Protein AF-A0A1J8Q968-F1 (afdb_monomer_lite)

Structure (mmCIF, N/CA/C/O backbone):
data_AF-A0A1J8Q968-F1
#
_entry.id   AF-A0A1J8Q968-F1
#
loop_
_atom_site.group_PDB
_atom_site.id
_atom_site.type_symbol
_atom_site.label_atom_id
_atom_site.label_alt_id
_atom_site.label_comp_id
_atom_site.label_asym_id
_atom_site.label_entity_id
_atom_site.label_seq_id
_atom_site.pdbx_PDB_ins_code
_atom_site.Cartn_x
_atom_site.Cartn_y
_atom_site.Cartn_z
_atom_site.occupancy
_atom_site.B_iso_or_equiv
_atom_site.auth_seq_id
_atom_site.auth_comp_id
_atom_site.auth_asym_id
_atom_site.auth_atom_id
_atom_site.pdbx_PDB_model_num
ATOM 1 N N . MET A 1 1 ? -2.334 -12.595 9.031 1.00 35.09 1 MET A N 1
ATOM 2 C CA . MET A 1 1 ? -1.767 -11.241 8.891 1.00 35.09 1 MET A CA 1
ATOM 3 C C . MET A 1 1 ? -2.302 -10.423 10.054 1.00 35.09 1 MET A C 1
ATOM 5 O O . MET A 1 1 ? -3.489 -10.132 10.058 1.00 35.09 1 MET A O 1
ATOM 9 N N . TRP A 1 2 ? -1.496 -10.168 11.082 1.00 31.02 2 TRP A N 1
ATOM 10 C CA . TRP A 1 2 ? -1.903 -9.333 12.215 1.00 31.02 2 TRP A CA 1
ATOM 11 C C . TRP A 1 2 ? -1.299 -7.950 11.986 1.00 31.02 2 TRP A C 1
ATOM 13 O O . TRP A 1 2 ? -0.081 -7.804 12.049 1.00 31.02 2 TRP A O 1
ATOM 23 N N . PHE A 1 3 ? -2.126 -6.964 11.636 1.00 46.78 3 PHE A N 1
ATOM 24 C CA . PHE A 1 3 ? -1.681 -5.576 11.543 1.00 46.78 3 PHE A CA 1
ATOM 25 C C . PHE A 1 3 ? -1.546 -5.032 12.967 1.00 46.78 3 PHE A C 1
ATOM 27 O O . PHE A 1 3 ? -2.522 -4.605 13.574 1.00 46.78 3 PHE A O 1
ATOM 34 N N . LEU A 1 4 ? -0.340 -5.102 13.527 1.00 46.38 4 LEU A N 1
ATOM 35 C CA . LEU A 1 4 ? 0.026 -4.298 14.689 1.00 46.38 4 LEU A CA 1
ATOM 36 C C . LEU A 1 4 ? 0.323 -2.885 14.173 1.00 46.38 4 LEU A C 1
ATOM 38 O O . LEU A 1 4 ? 1.450 -2.610 13.767 1.00 46.38 4 LEU A O 1
ATOM 42 N N . SER A 1 5 ? -0.681 -2.008 14.115 1.00 58.97 5 SER A N 1
ATOM 43 C CA . SER A 1 5 ? -0.432 -0.587 13.861 1.00 58.97 5 SER A CA 1
ATOM 44 C C . SER A 1 5 ? -0.084 0.103 15.177 1.00 58.97 5 SER A C 1
ATOM 46 O O . SER A 1 5 ? -0.842 0.047 16.144 1.00 58.97 5 SER A O 1
ATOM 48 N N . GLN A 1 6 ? 1.086 0.730 15.220 1.00 69.00 6 GLN A N 1
ATOM 49 C CA . GLN A 1 6 ? 1.467 1.625 16.307 1.00 69.00 6 GLN A CA 1
ATOM 50 C C . GLN A 1 6 ? 0.648 2.923 16.212 1.00 69.00 6 GLN A C 1
ATOM 52 O O . GLN A 1 6 ? 0.210 3.287 15.121 1.00 69.00 6 GLN A O 1
ATOM 57 N N . ILE A 1 7 ? 0.446 3.615 17.337 1.00 71.38 7 ILE A N 1
ATOM 58 C CA . ILE A 1 7 ? -0.270 4.899 17.354 1.00 71.38 7 ILE A CA 1
ATOM 59 C C . ILE A 1 7 ? 0.424 5.878 16.398 1.00 71.38 7 ILE A C 1
ATOM 61 O O . ILE A 1 7 ? 1.634 6.088 16.513 1.00 71.38 7 ILE A O 1
ATOM 65 N N . GLY A 1 8 ? -0.336 6.450 15.459 1.00 67.25 8 GLY A N 1
ATOM 66 C CA . GLY A 1 8 ? 0.175 7.370 14.434 1.00 67.25 8 GLY A CA 1
ATOM 67 C C . GLY A 1 8 ? 0.951 6.701 13.293 1.00 67.25 8 GLY A C 1
ATOM 68 O O . GLY A 1 8 ? 1.724 7.364 12.602 1.00 67.25 8 GLY A O 1
ATOM 69 N N . ALA A 1 9 ? 0.804 5.388 13.100 1.00 76.50 9 ALA A N 1
ATOM 70 C CA . ALA A 1 9 ? 1.413 4.700 11.969 1.00 76.50 9 ALA A CA 1
ATOM 71 C C . ALA A 1 9 ? 0.759 5.113 10.640 1.00 76.50 9 ALA A C 1
ATOM 73 O O . ALA A 1 9 ? -0.461 5.225 10.540 1.00 76.50 9 ALA A O 1
ATOM 74 N N . ILE A 1 10 ? 1.580 5.243 9.594 1.00 76.69 10 ILE A N 1
ATOM 75 C CA . ILE A 1 10 ? 1.104 5.335 8.211 1.00 76.69 10 ILE A CA 1
ATOM 76 C C . ILE A 1 10 ? 1.103 3.928 7.615 1.00 76.69 10 ILE A C 1
ATOM 78 O O . ILE A 1 10 ? 2.142 3.264 7.563 1.00 76.69 10 ILE A O 1
ATOM 82 N N . VAL A 1 11 ? -0.051 3.480 7.129 1.00 78.69 11 VAL A N 1
ATOM 83 C CA . VAL A 1 11 ? -0.184 2.243 6.356 1.00 78.69 11 VAL A C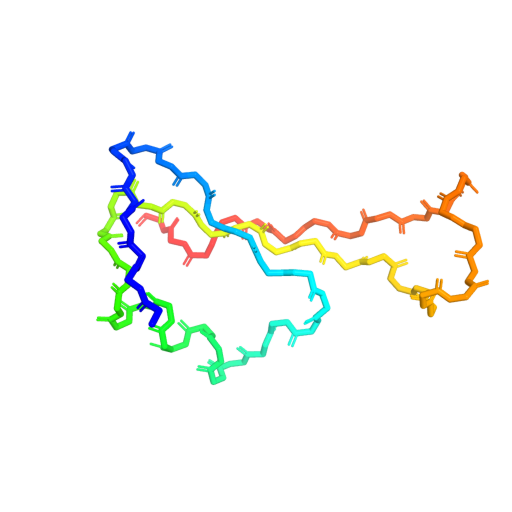A 1
ATOM 84 C C . VAL A 1 11 ? -0.248 2.585 4.874 1.00 78.69 11 VAL A C 1
ATOM 86 O O . VAL A 1 11 ? -0.962 3.484 4.438 1.00 78.69 11 VAL A O 1
ATOM 89 N N . SER A 1 12 ? 0.513 1.852 4.070 1.00 73.88 12 SER A N 1
ATOM 90 C CA . SER A 1 12 ? 0.558 2.056 2.631 1.00 73.88 12 SER A CA 1
ATOM 91 C C . S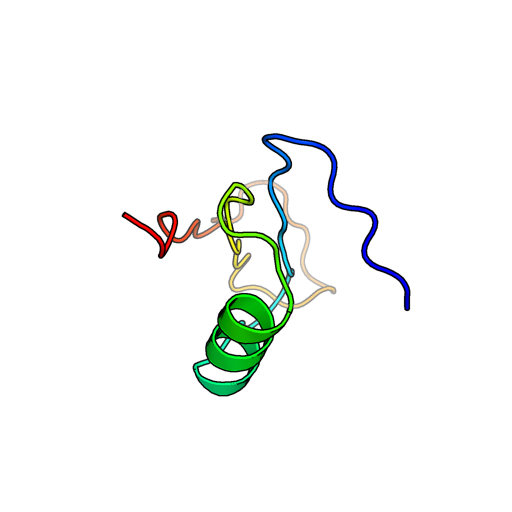ER A 1 12 ? 0.561 0.722 1.900 1.00 73.88 12 SER A C 1
ATOM 93 O O . SER A 1 12 ? 1.243 -0.219 2.304 1.00 73.88 12 SER A O 1
ATOM 95 N N . GLY A 1 13 ? -0.221 0.643 0.827 1.00 67.06 13 GLY A N 1
ATOM 96 C CA . GLY A 1 13 ? -0.187 -0.452 -0.132 1.00 67.06 13 GLY A CA 1
ATOM 97 C C . GLY A 1 13 ? 0.331 0.074 -1.462 1.00 67.06 13 GLY A C 1
ATOM 98 O O . GLY A 1 13 ? -0.186 1.066 -1.976 1.00 67.06 13 GLY A O 1
ATOM 99 N N . GLN A 1 14 ? 1.350 -0.577 -2.021 1.00 60.84 14 GLN A N 1
ATOM 100 C CA . GLN A 1 14 ? 1.832 -0.253 -3.358 1.00 60.84 14 GLN A CA 1
ATOM 101 C C . GLN A 1 14 ? 1.010 -1.025 -4.396 1.00 60.84 14 GLN A C 1
ATOM 103 O O . GLN A 1 14 ? 0.759 -2.216 -4.231 1.00 60.84 14 GLN A O 1
ATOM 108 N N . THR A 1 15 ? 0.653 -0.333 -5.481 1.00 59.09 15 THR A N 1
ATOM 109 C CA . THR A 1 15 ? -0.167 -0.781 -6.625 1.00 59.09 15 THR A CA 1
ATOM 110 C C . THR A 1 15 ? -1.675 -0.885 -6.357 1.00 59.09 15 THR A C 1
ATOM 112 O O . THR A 1 15 ? -2.159 -1.704 -5.589 1.00 59.09 15 THR A O 1
ATOM 115 N N . SER A 1 16 ? -2.409 -0.010 -7.054 1.00 60.06 16 SER A N 1
ATOM 116 C CA . SER A 1 16 ? -3.860 -0.035 -7.280 1.00 60.06 16 SER A CA 1
ATOM 117 C C . SER A 1 16 ? -4.758 -0.325 -6.064 1.00 60.06 16 SER A C 1
ATOM 119 O O . SER A 1 16 ? -5.575 -1.241 -6.122 1.00 60.06 16 SER A O 1
ATOM 121 N N . VAL A 1 17 ? -4.679 0.495 -5.008 1.00 66.88 17 VAL A N 1
ATOM 122 C CA . VAL A 1 17 ? -5.726 0.536 -3.968 1.00 66.88 17 VAL A CA 1
ATOM 123 C C . VAL A 1 17 ? -7.022 1.039 -4.610 1.00 66.88 17 VAL A C 1
ATOM 125 O O . VAL A 1 17 ? -7.082 2.180 -5.070 1.00 66.88 17 VAL A O 1
ATOM 128 N N . LYS A 1 18 ? -8.041 0.182 -4.699 1.00 73.94 18 LYS A N 1
ATOM 129 C CA . LYS A 1 18 ? -9.363 0.511 -5.245 1.00 73.94 18 LYS A CA 1
ATOM 130 C C . LYS A 1 18 ? -10.368 0.613 -4.096 1.00 73.94 18 LYS A C 1
ATOM 132 O O . LYS A 1 18 ? -10.029 0.452 -2.924 1.00 73.94 18 LYS A O 1
ATOM 137 N N . ALA A 1 19 ? -11.620 0.905 -4.443 1.00 78.31 19 ALA A N 1
ATOM 138 C CA . ALA A 1 19 ? -12.706 1.003 -3.470 1.00 78.31 19 ALA A CA 1
ATOM 139 C C . ALA A 1 19 ? -12.790 -0.212 -2.513 1.00 78.31 19 ALA A C 1
ATOM 141 O O . ALA A 1 19 ? -12.864 0.018 -1.311 1.00 78.31 19 ALA A O 1
ATOM 142 N N . PRO A 1 20 ? -12.656 -1.477 -2.969 1.00 81.50 20 PRO A N 1
ATOM 143 C CA . PRO A 1 20 ? -12.725 -2.623 -2.061 1.00 81.50 20 PRO A CA 1
ATOM 144 C C . PRO A 1 20 ? -11.590 -2.662 -1.032 1.00 81.50 20 PRO A C 1
ATOM 146 O O . PRO A 1 20 ? -11.830 -2.969 0.134 1.00 81.50 20 PRO A O 1
ATOM 149 N N . GLU A 1 21 ? -10.351 -2.349 -1.425 1.00 78.25 21 GLU A N 1
ATOM 150 C CA . GLU A 1 21 ? -9.231 -2.287 -0.482 1.00 78.25 21 GLU A CA 1
ATOM 151 C C . GLU A 1 21 ? -9.407 -1.135 0.513 1.00 78.25 21 GLU A C 1
ATOM 153 O O . GLU A 1 21 ? -9.115 -1.303 1.697 1.00 78.25 21 GLU A O 1
ATOM 158 N N . LYS A 1 22 ? -9.948 0.005 0.061 1.00 77.50 22 LYS A N 1
ATOM 159 C CA . LYS A 1 22 ? -10.293 1.132 0.934 1.00 77.50 22 LYS A CA 1
ATOM 160 C C . LYS A 1 22 ? -11.307 0.720 2.007 1.00 77.50 22 LYS A C 1
ATOM 162 O O . LYS A 1 22 ? -11.054 0.963 3.184 1.00 77.50 22 LYS A O 1
ATOM 167 N N . ASP A 1 23 ? -12.390 0.046 1.628 1.00 82.81 23 ASP A N 1
ATOM 168 C CA . ASP A 1 23 ? -13.439 -0.390 2.562 1.00 82.81 23 ASP A CA 1
ATOM 169 C C . ASP A 1 23 ? -12.896 -1.370 3.617 1.00 82.81 23 ASP A C 1
ATOM 171 O O . ASP A 1 23 ? -13.258 -1.328 4.795 1.00 82.81 23 ASP A O 1
ATOM 175 N N . VAL A 1 24 ? -11.979 -2.253 3.210 1.00 83.19 24 VAL A N 1
ATOM 176 C CA . VAL A 1 24 ? -11.291 -3.176 4.121 1.00 83.19 24 VAL A CA 1
ATOM 177 C C . VAL A 1 24 ? -10.386 -2.402 5.078 1.00 83.19 24 VAL A C 1
ATOM 179 O O . VAL A 1 24 ? -10.420 -2.652 6.283 1.00 83.19 24 VAL A O 1
ATOM 182 N N . PHE A 1 25 ? -9.608 -1.438 4.590 1.00 81.06 25 PHE A N 1
ATOM 183 C CA . PHE A 1 25 ? -8.789 -0.609 5.468 1.00 81.06 25 PHE A CA 1
ATOM 184 C C . PHE A 1 25 ? -9.637 0.179 6.466 1.00 81.06 25 PHE A C 1
ATOM 186 O O . PHE A 1 25 ? -9.308 0.199 7.648 1.00 81.06 25 PHE A O 1
ATOM 193 N N . GLU A 1 26 ? -10.764 0.745 6.039 1.00 80.69 26 GLU A N 1
ATOM 194 C CA . GLU A 1 26 ? -11.680 1.444 6.941 1.00 80.69 26 GLU A CA 1
ATOM 195 C C . GLU A 1 26 ? -12.260 0.526 8.020 1.00 80.69 26 GLU A C 1
ATOM 197 O O . GLU A 1 26 ? -12.393 0.946 9.169 1.00 80.69 26 GLU A O 1
ATOM 202 N N . LYS A 1 27 ? -12.562 -0.729 7.671 1.00 85.56 27 LYS A N 1
ATOM 203 C CA . LYS A 1 27 ? -13.143 -1.712 8.590 1.00 85.56 27 LYS A CA 1
ATOM 204 C C . LYS A 1 27 ? -12.145 -2.283 9.598 1.00 85.56 27 LYS A C 1
ATOM 206 O O . LYS A 1 27 ? -12.546 -2.616 10.712 1.00 85.56 27 LYS A O 1
ATOM 211 N N . TYR A 1 28 ? -10.887 -2.472 9.200 1.00 85.31 28 TYR A N 1
ATOM 212 C CA . TYR A 1 28 ? -9.915 -3.239 9.988 1.00 85.31 28 TYR A CA 1
ATOM 213 C C . TYR A 1 28 ? -8.759 -2.410 10.553 1.00 85.31 28 TYR A C 1
ATOM 215 O O . TYR A 1 28 ? -8.120 -2.877 11.497 1.00 85.31 28 TYR A O 1
ATOM 223 N N . LEU A 1 29 ? -8.474 -1.216 10.020 1.00 82.38 29 LEU A N 1
ATOM 224 C CA . LEU A 1 29 ? -7.437 -0.348 10.578 1.00 82.38 29 LEU A CA 1
ATOM 225 C C . LEU A 1 29 ? -8.012 0.578 11.659 1.00 82.38 29 LEU A C 1
ATOM 227 O O . LEU A 1 29 ? -9.049 1.216 11.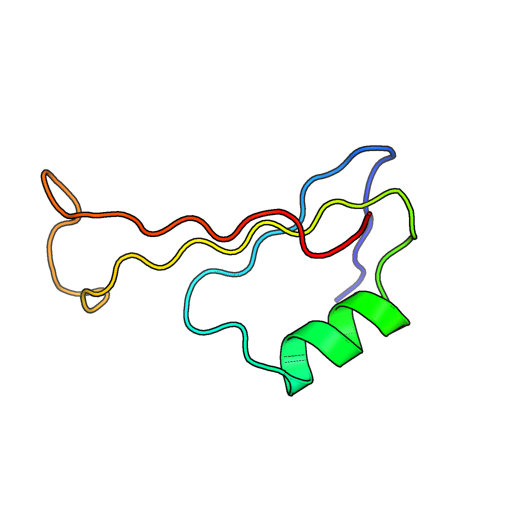427 1.00 82.38 29 LEU A O 1
ATOM 231 N N . PRO A 1 30 ? -7.314 0.710 12.803 1.00 83.88 30 PRO A N 1
ATOM 232 C CA . PRO A 1 30 ? -7.626 1.701 13.831 1.00 83.88 30 PRO A CA 1
ATOM 233 C C . PRO A 1 30 ? -7.759 3.117 13.262 1.00 83.88 30 PRO A C 1
ATOM 235 O O . PRO A 1 30 ? -7.156 3.431 12.237 1.00 83.88 30 PRO A O 1
ATOM 238 N N . GLN A 1 31 ? -8.582 3.964 13.888 1.00 81.56 31 GLN A N 1
ATOM 239 C CA . GLN A 1 31 ? -8.900 5.310 13.379 1.00 81.56 31 GLN A CA 1
ATOM 240 C C . GLN A 1 31 ? -7.692 6.254 13.327 1.00 81.56 31 GLN A C 1
ATOM 242 O O . GLN A 1 31 ? -7.658 7.140 12.484 1.00 81.56 31 GLN A O 1
ATOM 247 N N . ASP A 1 32 ? -6.702 6.033 14.183 1.00 80.19 32 ASP A N 1
ATOM 248 C CA . ASP A 1 32 ? -5.459 6.798 14.315 1.00 80.19 32 ASP A CA 1
ATOM 249 C C . ASP A 1 32 ? -4.367 6.389 13.311 1.00 80.19 32 ASP A C 1
ATOM 251 O O . ASP A 1 32 ? -3.204 6.763 13.461 1.00 80.19 32 ASP A O 1
ATOM 255 N N . VAL A 1 33 ? -4.736 5.599 12.301 1.00 81.06 33 VAL A N 1
ATOM 256 C CA . VAL A 1 33 ? -3.855 5.160 11.221 1.00 81.06 33 VAL A CA 1
ATOM 257 C C . VAL A 1 33 ? -4.187 5.923 9.949 1.00 81.06 33 VAL A C 1
ATOM 259 O O . VAL A 1 33 ? -5.295 5.807 9.408 1.00 81.06 33 VAL A O 1
ATOM 262 N N . ASP A 1 34 ? -3.188 6.644 9.448 1.00 82.62 34 ASP A N 1
ATOM 263 C CA . ASP A 1 34 ? -3.239 7.305 8.151 1.00 82.62 34 ASP A CA 1
ATOM 264 C C . ASP A 1 34 ? -2.962 6.304 7.036 1.00 82.62 34 ASP A C 1
ATOM 266 O O . ASP A 1 34 ? -2.073 5.455 7.138 1.00 82.62 34 ASP A O 1
ATOM 270 N N . ILE A 1 35 ? -3.706 6.414 5.937 1.00 81.00 35 ILE A N 1
ATOM 271 C CA . ILE A 1 35 ? -3.537 5.523 4.791 1.00 81.00 35 ILE A CA 1
ATOM 272 C C . ILE A 1 35 ? -3.146 6.345 3.570 1.00 81.00 35 ILE A C 1
ATOM 274 O O . ILE A 1 35 ? -3.939 7.136 3.059 1.00 81.00 35 ILE A O 1
ATOM 278 N N . VAL A 1 36 ? -1.912 6.146 3.102 1.00 83.25 36 VAL A N 1
ATOM 279 C CA . VAL A 1 36 ? -1.294 6.956 2.040 1.00 83.25 36 VAL A CA 1
ATOM 280 C C . VAL A 1 36 ? -0.769 6.040 0.931 1.00 83.25 36 VAL A C 1
ATOM 282 O O . VAL A 1 36 ? 0.374 5.583 0.999 1.00 83.25 36 VAL A O 1
ATOM 285 N N . PRO A 1 37 ? -1.587 5.703 -0.082 1.00 78.25 37 PRO A N 1
ATOM 286 C CA . PRO A 1 37 ? -1.174 4.810 -1.161 1.00 78.25 37 PRO A CA 1
ATOM 287 C C . PRO A 1 37 ? -0.413 5.552 -2.283 1.00 78.25 37 PRO A C 1
ATOM 289 O O . PRO A 1 37 ? -0.965 6.485 -2.885 1.00 78.25 37 PRO A O 1
ATOM 292 N N . PRO A 1 38 ? 0.826 5.132 -2.615 1.00 82.19 38 PRO A N 1
ATOM 293 C CA . PRO A 1 38 ? 1.570 5.620 -3.764 1.00 82.19 38 PRO A CA 1
ATOM 294 C C . PRO A 1 38 ? 1.355 4.735 -5.004 1.00 82.19 38 PRO A C 1
ATOM 296 O O . PRO A 1 38 ? 1.181 3.515 -4.916 1.00 82.19 38 PRO A O 1
ATOM 299 N N . HIS A 1 39 ? 1.432 5.337 -6.190 1.00 85.50 39 HIS A N 1
ATOM 300 C CA . HIS A 1 39 ? 1.317 4.643 -7.467 1.00 85.50 39 HIS A CA 1
ATOM 301 C C . HIS A 1 39 ? 2.426 5.078 -8.443 1.00 85.50 39 HIS A C 1
ATOM 303 O O . HIS A 1 39 ? 2.390 6.205 -8.937 1.00 85.50 39 HIS A O 1
ATOM 309 N N . PRO A 1 40 ? 3.397 4.200 -8.763 1.00 81.06 40 PRO A N 1
ATOM 310 C CA . PRO A 1 40 ? 4.527 4.543 -9.634 1.00 81.06 40 PRO A CA 1
ATOM 311 C C . PRO A 1 40 ? 4.164 4.640 -11.129 1.00 81.06 40 PRO A C 1
ATOM 313 O O . PRO A 1 40 ? 4.991 5.033 -11.934 1.00 81.06 40 PRO A O 1
ATOM 316 N N . LEU A 1 41 ? 2.936 4.273 -11.529 1.00 85.50 41 LEU A N 1
ATOM 317 C CA . LEU A 1 41 ? 2.424 4.326 -12.921 1.00 85.50 41 LEU A CA 1
ATOM 318 C C . LEU A 1 41 ? 3.281 3.593 -13.978 1.00 85.50 41 LEU A C 1
ATOM 320 O O . LEU A 1 41 ? 2.979 3.658 -15.166 1.00 85.50 41 LEU A O 1
ATOM 324 N N . HIS A 1 42 ? 4.288 2.837 -13.555 1.00 86.06 42 HIS A N 1
ATOM 325 C CA . HIS A 1 42 ? 5.105 1.971 -14.388 1.00 86.06 42 HIS A CA 1
ATOM 326 C C . HIS A 1 42 ? 5.088 0.542 -13.839 1.00 86.06 42 HIS A C 1
ATOM 328 O O . HIS A 1 42 ? 4.751 0.301 -12.676 1.00 86.06 42 HIS A O 1
ATOM 334 N N . SER A 1 43 ? 5.423 -0.429 -14.690 1.00 82.94 43 SER A N 1
ATOM 335 C CA . SER A 1 43 ? 5.515 -1.827 -14.271 1.00 82.94 43 SER A CA 1
ATOM 336 C C . SER A 1 43 ? 6.704 -2.042 -13.321 1.00 82.94 43 SER A C 1
ATOM 338 O O . SER A 1 43 ? 7.650 -1.248 -13.325 1.00 82.94 43 SER A O 1
ATOM 340 N N . PRO A 1 44 ? 6.716 -3.147 -12.550 1.00 83.25 44 PRO A N 1
ATOM 341 C CA . PRO A 1 44 ? 7.833 -3.486 -11.659 1.00 83.25 44 PRO A CA 1
ATOM 342 C C . PRO A 1 44 ? 9.171 -3.698 -12.382 1.00 83.25 44 PRO A C 1
ATOM 344 O O . PRO A 1 44 ? 10.220 -3.719 -11.753 1.00 83.25 44 PRO A O 1
ATOM 347 N N . THR A 1 45 ? 9.131 -3.894 -13.702 1.00 88.75 45 THR A N 1
ATOM 348 C CA . THR A 1 45 ? 10.302 -4.139 -14.552 1.00 88.75 45 THR A CA 1
ATOM 349 C C . THR A 1 45 ? 10.954 -2.858 -15.078 1.00 88.75 45 THR A C 1
ATOM 351 O O . THR A 1 45 ? 12.010 -2.935 -15.702 1.00 88.75 45 THR A O 1
ATOM 354 N N . VAL A 1 46 ? 10.334 -1.692 -14.871 1.00 88.56 46 VAL A N 1
ATOM 355 C CA . VAL A 1 46 ? 10.858 -0.383 -15.286 1.00 88.56 46 VAL A CA 1
ATOM 356 C C . VAL A 1 46 ? 11.617 0.247 -14.119 1.00 88.56 46 VAL A C 1
ATOM 358 O O . VAL A 1 46 ? 11.137 0.222 -12.986 1.00 88.56 46 VAL A O 1
ATOM 361 N N . SER A 1 47 ? 12.797 0.816 -14.395 1.00 90.75 47 SER A N 1
ATOM 362 C CA . SER A 1 47 ? 13.563 1.564 -13.390 1.00 90.75 47 SER A CA 1
ATOM 363 C C . SER A 1 47 ? 12.746 2.742 -12.863 1.00 90.75 47 SER A C 1
ATOM 365 O O . SER A 1 47 ? 12.194 3.512 -13.647 1.00 90.75 47 SER A O 1
ATOM 367 N N . SER A 1 48 ? 12.698 2.895 -11.541 1.00 88.12 48 SER A N 1
ATOM 368 C CA . SER A 1 48 ? 11.989 3.989 -10.874 1.00 88.12 48 SER A CA 1
ATOM 369 C C . SER A 1 48 ? 12.757 5.314 -10.881 1.00 88.12 48 SER A C 1
ATOM 371 O O . SER A 1 48 ? 12.194 6.344 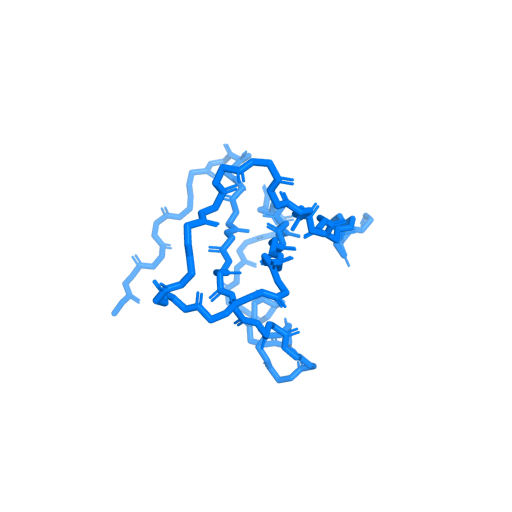-10.517 1.00 88.12 48 SER A O 1
ATOM 373 N N . GLU A 1 49 ? 14.040 5.322 -11.260 1.0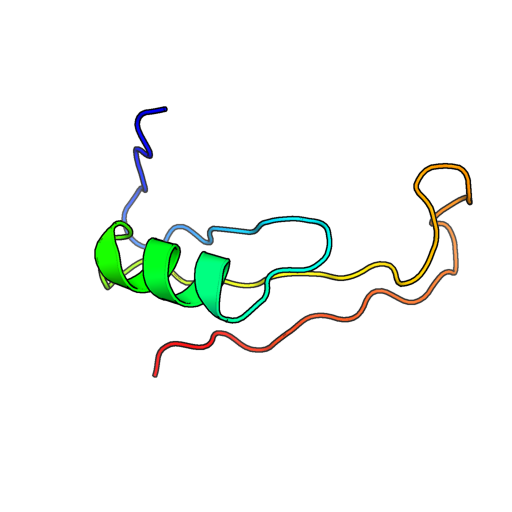0 93.62 49 GLU A N 1
ATOM 374 C CA . GLU A 1 49 ? 14.821 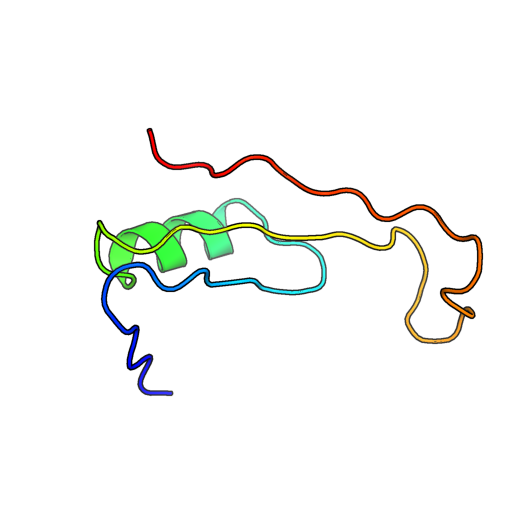6.563 -11.317 1.00 93.62 49 GLU A CA 1
ATOM 375 C C . GLU A 1 49 ? 14.237 7.543 -12.339 1.00 93.62 49 GLU A C 1
ATOM 377 O O . GLU A 1 49 ? 14.022 7.215 -13.506 1.00 93.62 49 GLU A O 1
ATOM 382 N N . GLY A 1 50 ? 13.967 8.766 -11.877 1.00 90.44 50 GLY A N 1
ATOM 383 C CA . GLY A 1 50 ? 13.392 9.832 -12.696 1.00 90.44 50 GLY A CA 1
ATOM 384 C C . GLY A 1 50 ? 11.928 9.622 -13.098 1.00 90.44 50 GLY A C 1
ATOM 385 O O . GLY A 1 50 ? 11.392 10.452 -13.831 1.00 90.44 50 GLY A O 1
ATOM 386 N N . GLN A 1 51 ? 11.269 8.553 -12.635 1.00 89.62 51 GLN A N 1
ATOM 387 C CA . GLN A 1 51 ? 9.863 8.294 -12.936 1.00 89.62 51 GLN A CA 1
ATOM 388 C C . GLN A 1 51 ? 8.928 8.976 -11.925 1.00 89.62 51 GLN A C 1
ATOM 390 O O . GLN A 1 51 ? 9.270 9.113 -10.748 1.00 89.62 51 GLN A O 1
ATOM 395 N N . PRO A 1 52 ? 7.733 9.410 -12.359 1.00 86.56 52 PRO A N 1
ATOM 396 C CA . PRO A 1 52 ? 6.762 10.036 -11.474 1.00 86.56 52 PRO A CA 1
ATOM 397 C C . PRO A 1 52 ? 6.183 9.033 -10.468 1.00 86.56 52 PRO A C 1
ATOM 399 O O . PRO A 1 52 ? 5.830 7.908 -10.813 1.00 86.56 52 PRO A O 1
ATOM 402 N N . LEU A 1 53 ? 6.003 9.485 -9.226 1.00 86.88 53 LEU A N 1
ATOM 403 C CA . LEU A 1 53 ? 5.283 8.756 -8.186 1.00 86.88 53 LEU A CA 1
ATOM 404 C C . LEU A 1 53 ? 4.042 9.553 -7.794 1.00 86.88 53 LEU A C 1
ATOM 406 O O . LEU A 1 53 ? 4.148 10.650 -7.247 1.00 86.88 53 LEU A O 1
ATOM 410 N N . VAL A 1 54 ? 2.859 9.009 -8.064 1.00 86.94 54 VAL A N 1
ATOM 411 C CA . VAL A 1 54 ? 1.605 9.635 -7.633 1.00 86.94 54 VAL A CA 1
ATOM 412 C C . VAL A 1 54 ? 1.356 9.269 -6.179 1.00 86.94 54 VAL A C 1
ATOM 414 O O . VAL A 1 54 ? 1.351 8.089 -5.843 1.00 86.94 54 VAL A O 1
ATOM 417 N N . ILE A 1 55 ? 1.124 10.262 -5.323 1.00 83.38 55 ILE A N 1
ATOM 418 C CA . ILE A 1 55 ? 0.780 10.060 -3.912 1.00 83.38 55 ILE A CA 1
ATOM 419 C C . ILE A 1 55 ? -0.658 10.526 -3.710 1.00 83.38 55 ILE A C 1
ATOM 421 O O . ILE A 1 55 ? -0.986 11.675 -4.006 1.00 83.38 55 ILE A O 1
ATOM 425 N N . SER A 1 56 ? -1.517 9.631 -3.225 1.00 75.50 56 SER A N 1
ATOM 426 C CA . SER A 1 56 ? -2.887 10.001 -2.861 1.00 75.50 56 SER A CA 1
ATOM 427 C C . SER A 1 56 ? -2.893 10.649 -1.480 1.00 75.50 56 SER A C 1
ATOM 429 O O . SER A 1 56 ? -2.188 10.189 -0.583 1.00 75.50 56 SER A O 1
ATOM 431 N N . LEU A 1 57 ? -3.697 11.699 -1.303 1.00 76.62 57 LEU A N 1
ATOM 432 C CA . LEU A 1 57 ? -3.909 12.296 0.015 1.00 76.62 57 LEU A CA 1
ATOM 433 C C . LEU A 1 57 ? -4.531 11.269 0.978 1.00 76.62 57 LEU A C 1
ATOM 435 O O . LEU A 1 57 ? -5.243 10.366 0.517 1.00 76.62 57 LEU A O 1
ATOM 439 N N . PRO A 1 58 ? -4.297 11.413 2.296 1.00 72.31 58 PRO A N 1
ATOM 440 C CA . PRO A 1 58 ? -4.973 10.596 3.294 1.00 72.31 58 PRO A CA 1
ATOM 441 C C . PRO A 1 58 ? -6.486 10.672 3.080 1.00 72.31 58 PRO A C 1
ATOM 443 O O . PRO A 1 58 ? -7.046 11.756 2.923 1.00 72.31 58 PRO A O 1
ATOM 446 N N . PHE A 1 59 ? -7.156 9.521 3.038 1.00 69.62 59 PHE A N 1
ATOM 447 C CA . PHE A 1 59 ? -8.602 9.459 2.800 1.00 69.62 59 PHE A CA 1
ATOM 448 C C . PHE A 1 59 ? -9.448 9.444 4.082 1.00 69.62 59 PHE A C 1
ATOM 450 O O . PHE A 1 59 ? -10.654 9.211 4.004 1.00 69.62 59 PHE A O 1
ATOM 457 N N . ARG A 1 60 ? -8.841 9.725 5.242 1.00 62.25 60 ARG A N 1
ATOM 458 C CA . ARG A 1 60 ? -9.528 10.028 6.504 1.00 62.25 60 ARG A CA 1
ATOM 459 C C . ARG A 1 60 ? -9.280 11.501 6.865 1.00 62.25 60 ARG A C 1
ATOM 461 O O . ARG A 1 60 ? -8.140 11.951 6.798 1.00 62.25 60 ARG A O 1
ATOM 468 N N . LEU A 1 61 ? -10.363 12.224 7.171 1.00 47.94 61 LEU A N 1
ATOM 469 C CA . LEU A 1 61 ? -10.372 13.556 7.795 1.00 47.94 61 LEU A CA 1
ATOM 470 C C . LEU A 1 61 ? -10.607 13.402 9.298 1.00 47.94 61 LEU A C 1
ATOM 472 O O . LEU A 1 61 ? -11.404 12.501 9.651 1.00 47.94 61 LEU A O 1
#

InterPro domains:
  IPR050812 Prephenate/Arogenate Dehydrogenase [PTHR21363] (7-55)

Radius of gyration: 13.1 Å; chains: 1; bounding box: 28×25×33 Å

Secondary structure (DSSP, 8-state):
----PPTTPEE---S---HHHHHHHHHHS-TT-EE--EE-SS-TTS--TT---EEPPPS--

Organism: NCBI:txid180088

Foldseek 3Di:
DDPPADQQEEDEDEPDDDPVNVVVCVVPPDLRYWYKYKYQVDDPPDDSVPGDIDIDGGPHD

pLDDT: mean 75.94, std 13.28, range [31.02, 93.62]

Sequence (61 aa):
MWFLSQIGAIVSGQTSVKAPEKDVFEKYLPQDVDIVPPHPLHSPTVSSEGQPLVISLPFRL